Protein AF-A0A8S3UWS8-F1 (afdb_monomer_lite)

Radius of gyration: 18.97 Å; chains: 1; bounding box: 36×43×50 Å

InterPro domains:
  IPR000315 B-box-type zinc finger [PS50119] (10-53)
  IPR011042 Six-bladed beta-propeller, TolB-like [G3DSA:2.120.10.30] (44-179)

Structure (mmCIF, N/CA/C/O backbone):
data_AF-A0A8S3UWS8-F1
#
_entry.id   AF-A0A8S3UWS8-F1
#
loop_
_atom_site.group_PDB
_atom_site.id
_atom_site.type_symbol
_atom_site.label_atom_id
_atom_site.label_alt_id
_atom_site.label_comp_id
_atom_site.label_asym_id
_atom_site.label_entity_id
_atom_site.label_seq_id
_atom_site.pdbx_PDB_ins_code
_atom_site.Cartn_x
_atom_site.Cartn_y
_atom_site.Cartn_z
_atom_site.occupancy
_atom_site.B_iso_or_equiv
_atom_site.auth_seq_id
_atom_site.auth_comp_id
_atom_site.auth_asym_id
_atom_site.auth_atom_id
_atom_site.pdbx_PDB_model_num
ATOM 1 N N . MET A 1 1 ? 4.954 11.040 11.413 1.00 37.47 1 MET A N 1
ATOM 2 C CA . MET A 1 1 ? 4.940 10.039 12.500 1.00 37.47 1 MET A CA 1
ATOM 3 C C . MET A 1 1 ? 3.606 9.321 12.422 1.00 37.47 1 MET A C 1
ATOM 5 O O . MET A 1 1 ? 2.622 9.989 12.132 1.00 37.47 1 MET A O 1
ATOM 9 N N . ALA A 1 2 ? 3.560 7.996 12.554 1.00 43.75 2 ALA A N 1
ATOM 10 C CA . ALA A 1 2 ? 2.277 7.297 12.596 1.00 43.75 2 ALA A CA 1
ATOM 11 C C . ALA A 1 2 ? 1.582 7.667 13.916 1.00 43.75 2 ALA A C 1
ATOM 13 O O . ALA A 1 2 ? 2.140 7.432 14.984 1.00 43.75 2 ALA A O 1
ATOM 14 N N . SER A 1 3 ? 0.424 8.311 13.834 1.00 56.25 3 SER A N 1
ATOM 15 C CA . SER A 1 3 ? -0.377 8.735 14.981 1.00 56.25 3 SER A CA 1
ATOM 16 C C . SER A 1 3 ? -0.838 7.517 15.788 1.00 56.25 3 SER A C 1
ATOM 18 O O . SER A 1 3 ? -1.471 6.604 15.246 1.00 56.25 3 SER A O 1
ATOM 20 N N . ASN A 1 4 ? -0.504 7.482 17.080 1.00 73.31 4 ASN A N 1
ATOM 21 C CA . ASN A 1 4 ? -0.874 6.387 17.969 1.00 73.31 4 ASN A CA 1
ATOM 22 C C . ASN A 1 4 ? -2.337 6.533 18.409 1.00 73.31 4 ASN A C 1
ATOM 24 O O . ASN A 1 4 ? -2.632 7.156 19.419 1.00 73.31 4 ASN A O 1
ATOM 28 N N . TRP A 1 5 ? -3.260 5.921 17.667 1.00 82.75 5 TRP A N 1
ATOM 29 C CA . TRP A 1 5 ? -4.698 5.970 17.958 1.00 82.75 5 TRP A CA 1
ATOM 30 C C . TRP A 1 5 ? -5.076 5.465 19.358 1.00 82.75 5 TRP A C 1
ATOM 32 O O . TRP A 1 5 ? -6.155 5.789 19.847 1.00 82.75 5 TRP A O 1
ATOM 42 N N . SER A 1 6 ? -4.219 4.668 20.008 1.00 87.31 6 SER A N 1
ATOM 43 C CA . SER A 1 6 ? -4.507 4.090 21.326 1.00 87.31 6 SER A CA 1
ATOM 44 C C . SER A 1 6 ? -4.316 5.077 22.486 1.00 87.31 6 SER A C 1
ATOM 46 O O . SER A 1 6 ? -4.882 4.870 23.564 1.00 87.31 6 SER A O 1
ATOM 48 N N . LEU A 1 7 ? -3.571 6.165 22.265 1.00 93.38 7 LEU A N 1
ATOM 49 C CA . LEU A 1 7 ? -3.297 7.213 23.248 1.00 93.38 7 LEU A CA 1
ATOM 50 C C . LEU A 1 7 ? -3.883 8.550 22.798 1.00 93.38 7 LEU A C 1
ATOM 52 O O . LEU A 1 7 ? -4.122 8.781 21.611 1.00 93.38 7 LEU A O 1
ATOM 56 N N . CYS A 1 8 ? -4.192 9.398 23.776 1.00 95.25 8 CYS A N 1
ATOM 57 C CA . CYS A 1 8 ? -4.769 10.711 23.541 1.00 95.25 8 CYS A CA 1
ATOM 58 C C . CYS A 1 8 ? -3.681 11.688 23.086 1.00 95.25 8 CYS A C 1
ATO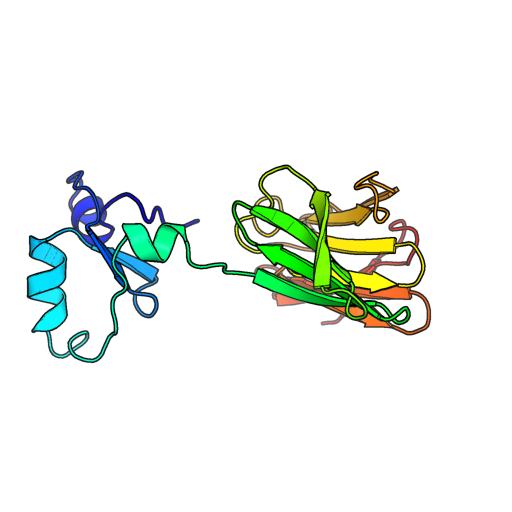M 60 O O . CYS A 1 8 ? -2.876 12.114 23.918 1.00 95.25 8 CYS A O 1
ATOM 62 N N . GLY A 1 9 ? -3.700 12.090 21.812 1.00 92.06 9 GLY A N 1
ATOM 63 C CA . GLY A 1 9 ? -2.670 12.959 21.221 1.00 92.06 9 GLY A CA 1
ATOM 64 C C . GLY A 1 9 ? -2.559 14.313 21.929 1.00 92.06 9 GLY A C 1
ATOM 65 O O . GLY A 1 9 ? -1.466 14.779 22.253 1.00 92.06 9 GLY A O 1
ATOM 66 N N . VAL A 1 10 ? -3.703 14.888 22.311 1.00 93.38 10 VAL A N 1
ATOM 67 C CA . VAL A 1 10 ? -3.763 16.140 23.081 1.00 93.38 10 VAL A CA 1
ATOM 68 C C . VAL A 1 10 ? -3.079 16.005 24.447 1.00 93.38 10 VAL A C 1
ATOM 70 O O . VAL A 1 10 ? -2.355 16.906 24.868 1.00 93.38 10 VAL A O 1
ATOM 73 N N . CYS A 1 11 ? -3.287 14.891 25.157 1.00 95.19 11 CYS A N 1
ATOM 74 C CA . CYS A 1 11 ? -2.647 14.665 26.456 1.00 95.19 11 CYS A CA 1
ATOM 75 C C . CYS A 1 11 ? -1.151 14.361 26.314 1.00 95.19 11 CYS A C 1
ATOM 77 O O . CYS A 1 11 ? -0.368 14.808 27.151 1.00 95.19 11 CYS A O 1
ATOM 79 N N . GLU A 1 12 ? -0.740 13.663 25.252 1.00 93.44 12 GLU A N 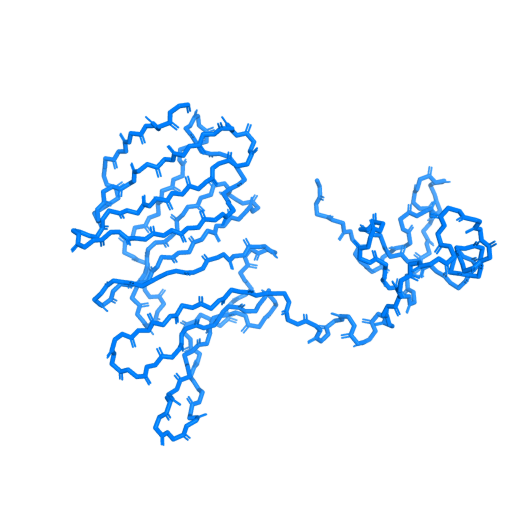1
ATOM 80 C CA . GLU A 1 12 ? 0.673 13.384 24.972 1.00 93.44 12 GLU A CA 1
ATOM 81 C C . GLU A 1 12 ? 1.481 14.676 24.778 1.00 93.44 12 GLU A C 1
ATOM 83 O O . GLU A 1 12 ? 2.594 14.785 25.294 1.00 93.44 12 GLU A O 1
ATOM 88 N N . ASN A 1 13 ? 0.895 15.704 24.153 1.00 90.00 13 ASN A N 1
ATOM 89 C CA . ASN A 1 13 ? 1.512 17.034 24.044 1.00 90.00 13 ASN A CA 1
ATOM 90 C C . ASN A 1 13 ? 1.783 17.684 25.413 1.00 90.00 13 ASN A C 1
ATOM 92 O O . ASN A 1 13 ? 2.707 18.483 25.555 1.00 90.00 13 ASN A O 1
ATOM 96 N N . LEU A 1 14 ? 1.010 17.307 26.433 1.00 91.31 14 LEU A N 1
ATOM 97 C CA . LEU A 1 14 ? 1.184 17.731 27.823 1.00 91.31 14 LEU A CA 1
ATOM 98 C C . LEU A 1 14 ? 2.025 16.745 28.648 1.00 91.31 14 LEU A C 1
ATOM 100 O O . LEU A 1 14 ? 2.094 16.886 29.866 1.00 91.31 14 LEU A O 1
ATOM 104 N N . GLN A 1 15 ? 2.653 15.749 28.012 1.00 93.31 15 GLN A N 1
ATOM 105 C CA . GLN A 1 15 ? 3.388 14.663 28.674 1.00 93.31 15 GLN A CA 1
ATOM 106 C C . GLN A 1 15 ? 2.511 13.837 29.635 1.00 93.31 15 GLN A C 1
ATOM 108 O O . GLN A 1 15 ? 2.994 13.279 30.619 1.00 93.31 15 GLN A O 1
ATOM 113 N N . ILE A 1 16 ? 1.208 13.750 29.353 1.00 93.94 16 ILE A N 1
ATOM 114 C CA . ILE A 1 16 ? 0.236 12.962 30.114 1.00 93.94 16 ILE A CA 1
ATOM 115 C C . ILE A 1 16 ? -0.201 11.766 29.268 1.00 93.94 16 ILE A C 1
ATOM 117 O O . ILE A 1 16 ? -0.742 11.920 28.175 1.00 93.94 16 ILE A O 1
ATOM 121 N N . THR A 1 17 ? -0.053 10.555 29.801 1.00 94.19 17 THR A N 1
ATOM 122 C CA . THR A 1 17 ? -0.527 9.338 29.131 1.00 94.19 17 THR A CA 1
ATOM 123 C C . THR A 1 17 ? -1.974 9.045 29.523 1.00 94.19 17 THR A C 1
ATOM 125 O O . THR A 1 17 ? -2.251 8.615 30.642 1.00 94.19 17 THR A O 1
ATOM 128 N N . LYS A 1 18 ? -2.910 9.251 28.593 1.00 95.94 18 LYS A N 1
ATOM 129 C CA . LYS A 1 18 ? -4.310 8.811 28.713 1.00 95.94 18 LYS A CA 1
ATOM 130 C C . LYS A 1 18 ? -4.699 7.979 27.499 1.00 95.94 18 LYS A C 1
ATOM 132 O O . LYS A 1 18 ? -4.295 8.299 26.384 1.00 95.94 18 LYS A O 1
ATOM 137 N N . SER A 1 19 ? -5.505 6.942 27.709 1.00 96.25 19 SER A N 1
ATOM 138 C CA . SER A 1 19 ? -6.051 6.137 26.614 1.00 96.25 19 SER A CA 1
ATOM 139 C C . SER A 1 19 ? -7.117 6.910 25.846 1.00 96.25 19 SER A C 1
ATOM 141 O O . SER A 1 19 ? -7.911 7.652 26.433 1.00 96.25 19 SER A O 1
ATOM 143 N N . SER A 1 20 ? -7.148 6.704 24.536 1.00 96.00 20 SER A N 1
ATOM 144 C CA . SER A 1 20 ? -8.189 7.257 23.674 1.00 96.00 20 SER A CA 1
ATOM 145 C C . SER A 1 20 ? -9.466 6.433 23.735 1.00 96.00 20 SER A C 1
ATOM 147 O O . SER A 1 20 ? -9.428 5.206 23.799 1.00 96.00 20 SER A O 1
ATOM 149 N N . VAL A 1 21 ? -10.603 7.122 23.675 1.00 96.56 21 VAL A N 1
ATOM 150 C CA . VAL A 1 21 ? -11.947 6.529 23.592 1.00 96.56 21 VAL A CA 1
ATOM 151 C C . VAL A 1 21 ? -12.612 6.808 22.247 1.00 96.56 21 VAL A C 1
ATOM 153 O O . VAL A 1 21 ? -13.461 6.030 21.816 1.00 96.56 21 VAL A O 1
ATOM 156 N N . VAL A 1 22 ? -12.194 7.870 21.549 1.00 95.00 22 VAL A N 1
ATOM 157 C CA . VAL A 1 22 ? -12.600 8.166 20.168 1.00 95.00 22 VAL A CA 1
ATOM 158 C C . VAL A 1 22 ? -11.401 8.548 19.294 1.00 95.00 22 VAL A C 1
ATOM 160 O O . VAL A 1 22 ? -10.367 8.979 19.806 1.00 95.00 22 VAL A O 1
ATOM 163 N N . TRP A 1 23 ? -11.556 8.402 17.981 1.00 93.06 23 TRP A N 1
ATOM 164 C CA . TRP A 1 23 ? -10.653 8.895 16.944 1.00 93.06 23 TRP A CA 1
ATOM 165 C C . TRP A 1 23 ? -11.328 10.014 16.148 1.00 93.06 23 TRP A C 1
ATOM 167 O O . TRP A 1 23 ? -12.486 9.864 15.753 1.00 93.06 23 TRP A O 1
ATOM 177 N N . CYS A 1 24 ? -10.605 11.106 15.902 1.00 92.19 24 CYS A N 1
ATOM 178 C CA . CYS A 1 24 ? -11.024 12.202 15.028 1.00 92.19 24 CYS A CA 1
ATOM 179 C C . CYS A 1 24 ? -10.157 12.192 13.762 1.00 92.19 24 CYS A C 1
ATOM 181 O O . CYS A 1 24 ? -8.939 12.385 13.840 1.00 92.19 24 CYS A O 1
ATOM 183 N N . SER A 1 25 ? -10.765 11.957 12.598 1.00 85.94 25 SER A N 1
ATOM 184 C CA . SER A 1 25 ? -10.034 11.798 11.330 1.00 85.94 25 SER A CA 1
ATOM 185 C C . SER A 1 25 ? -9.485 13.122 10.807 1.00 85.94 25 SER A C 1
ATOM 187 O O . SER A 1 25 ? -8.400 13.160 10.230 1.00 85.94 25 SER A O 1
ATOM 189 N N . GLU A 1 26 ? -10.208 14.206 11.056 1.00 88.88 26 GLU A N 1
ATOM 190 C CA . GLU A 1 26 ? -9.879 15.569 10.656 1.00 88.88 26 GLU A CA 1
ATOM 191 C C . GLU A 1 26 ? -8.697 16.114 11.461 1.00 88.88 26 GLU A C 1
ATOM 193 O O . GLU A 1 26 ? -7.837 16.803 10.914 1.00 88.88 26 GLU A O 1
ATOM 198 N N . CYS A 1 27 ? -8.615 15.763 12.747 1.00 89.69 27 CYS A N 1
ATOM 199 C CA . CYS A 1 27 ? -7.467 16.097 13.592 1.00 89.69 27 CYS A CA 1
ATOM 200 C C . CYS A 1 27 ? -6.304 15.110 13.426 1.00 89.69 27 CYS A C 1
ATOM 202 O O . CYS A 1 27 ? -5.162 15.470 13.696 1.00 89.69 27 CYS A O 1
ATOM 204 N N . GLY A 1 28 ? -6.575 13.874 12.995 1.00 87.31 28 GLY A N 1
ATOM 205 C CA . GLY A 1 28 ? -5.567 12.817 12.934 1.00 87.31 28 GLY A CA 1
ATOM 206 C C . GLY A 1 28 ? -5.069 12.386 14.317 1.00 87.31 28 GLY A C 1
ATOM 207 O O . GLY A 1 28 ? -3.906 12.002 14.456 1.00 87.31 28 GLY A O 1
ATOM 208 N N . GLU A 1 29 ? -5.927 12.459 15.339 1.00 90.19 29 GLU A N 1
ATOM 209 C CA . GLU A 1 29 ? -5.572 12.195 16.736 1.00 90.19 29 GLU A CA 1
ATOM 210 C C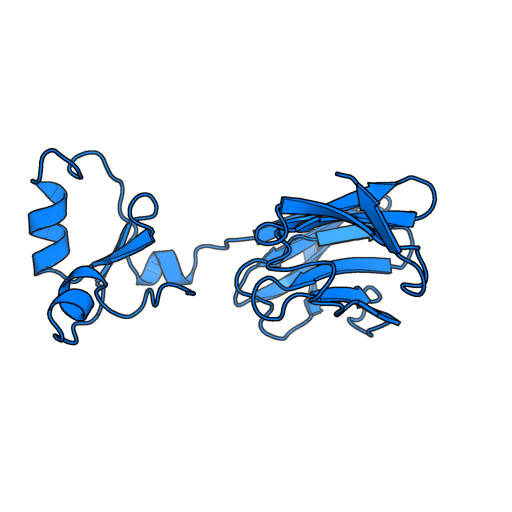 . GLU A 1 29 ? -6.645 11.373 17.466 1.00 90.19 29 GLU A C 1
ATOM 212 O O . GLU A 1 29 ? -7.850 11.500 17.224 1.00 90.19 29 GLU A O 1
ATOM 217 N N . GLY A 1 30 ? -6.193 10.533 18.403 1.00 93.62 30 GLY A N 1
ATOM 218 C CA . GLY A 1 30 ? -7.064 9.895 19.384 1.00 93.62 30 GLY A CA 1
ATOM 219 C C . GLY A 1 30 ? -7.347 10.847 20.548 1.00 93.62 30 GLY A C 1
ATOM 220 O O . GLY A 1 30 ? -6.474 11.628 20.930 1.00 93.62 30 GLY A O 1
ATOM 221 N N . LEU A 1 31 ? -8.549 10.780 21.123 1.00 96.19 31 LEU A N 1
ATOM 222 C CA . LEU A 1 31 ? -8.976 11.631 22.238 1.00 96.19 31 LEU A CA 1
ATOM 223 C C . LEU A 1 31 ? -9.474 10.789 23.417 1.00 96.19 31 LEU A C 1
ATOM 225 O O . LEU A 1 31 ? -10.281 9.873 23.239 1.00 96.19 31 LEU A O 1
ATOM 229 N N . CYS A 1 32 ? -9.036 11.124 24.635 1.00 96.75 32 CYS A N 1
ATOM 230 C CA . CYS A 1 32 ? -9.619 10.601 25.876 1.00 96.75 32 CYS A CA 1
ATOM 231 C C . CYS A 1 32 ? -10.998 11.234 26.157 1.00 96.75 32 CYS A C 1
ATOM 233 O O . CYS A 1 32 ? -11.413 12.145 25.442 1.00 96.75 32 CYS A O 1
ATOM 235 N N . GLY A 1 33 ? -11.705 10.774 27.197 1.00 96.38 33 GLY A N 1
ATOM 236 C CA . GLY A 1 33 ? -13.038 11.289 27.555 1.00 96.38 33 GLY A CA 1
ATOM 237 C C . GLY A 1 33 ? -13.078 12.814 27.713 1.00 96.38 33 GLY A C 1
ATOM 238 O O . GLY A 1 33 ? -13.855 13.477 27.032 1.00 96.38 33 GLY A O 1
ATOM 239 N N . ASP A 1 34 ? -12.166 13.371 28.513 1.00 96.06 34 ASP A N 1
ATOM 240 C CA . ASP A 1 34 ? -12.108 14.818 28.774 1.00 96.06 34 ASP A CA 1
ATOM 241 C C . ASP A 1 34 ? -11.800 15.619 27.495 1.00 96.06 34 ASP A C 1
ATOM 243 O O . ASP A 1 34 ? -12.434 16.631 27.192 1.00 96.06 34 ASP A O 1
ATOM 247 N N . CYS A 1 35 ? -10.825 15.152 26.708 1.00 96.25 35 CYS A N 1
ATOM 248 C CA . CYS A 1 35 ? -10.431 15.821 25.470 1.00 96.25 35 CYS A CA 1
ATOM 249 C C . CYS A 1 35 ? -11.527 15.734 24.405 1.00 96.25 35 CYS A C 1
ATOM 251 O O . CYS A 1 35 ? -11.716 16.699 23.672 1.00 96.25 35 CYS A O 1
ATOM 253 N N . LYS A 1 36 ? -12.279 14.627 24.344 1.00 96.19 36 LYS A N 1
ATOM 254 C CA . LYS A 1 36 ? -13.456 14.482 23.479 1.00 96.19 36 LYS A CA 1
ATOM 255 C C . LYS A 1 36 ? -14.525 15.515 23.828 1.00 96.19 36 LYS A C 1
ATOM 257 O O . LYS A 1 36 ? -15.062 16.147 22.922 1.00 96.19 36 LYS A O 1
ATOM 262 N N . GLU A 1 37 ? -14.841 15.691 25.110 1.00 94.94 37 GLU A N 1
ATOM 263 C CA . GLU A 1 37 ? -15.840 16.676 25.538 1.00 94.94 37 GLU A CA 1
ATOM 264 C C . GLU A 1 37 ? -15.421 18.085 25.123 1.00 94.94 37 GLU A C 1
ATOM 266 O O . GLU A 1 37 ? -16.175 18.774 24.433 1.00 94.94 37 GLU A O 1
ATOM 271 N N . HIS A 1 38 ? -14.184 18.478 25.436 1.00 94.69 38 HIS A N 1
ATOM 272 C CA . HIS A 1 38 ? -13.671 19.791 25.053 1.00 94.69 38 HIS A CA 1
ATOM 273 C C . HIS A 1 38 ? -13.624 19.986 23.528 1.00 94.69 38 HIS A C 1
ATOM 275 O O . HIS A 1 38 ? -13.964 21.056 23.019 1.00 94.69 38 HIS A O 1
ATOM 281 N N . HIS A 1 39 ? -13.260 18.939 22.789 1.00 93.94 39 HIS A N 1
ATOM 282 C CA . HIS A 1 39 ? -13.260 18.920 21.329 1.00 93.94 39 HIS A CA 1
ATOM 283 C C . HIS A 1 39 ? -14.673 19.098 20.754 1.00 93.94 39 HIS A C 1
ATOM 285 O O . HIS A 1 39 ? -14.856 19.847 19.797 1.00 93.94 39 HIS A O 1
ATOM 291 N N . SER A 1 40 ? -15.690 18.482 21.360 1.00 92.88 40 SER A N 1
ATOM 292 C CA . SER A 1 40 ? -17.075 18.549 20.872 1.00 92.88 40 SER A CA 1
ATOM 293 C C . SER A 1 40 ? -17.732 19.926 21.014 1.00 92.88 40 SER A C 1
ATOM 295 O O . SER A 1 40 ? -18.679 20.215 20.287 1.00 92.88 40 SER A O 1
ATOM 297 N N . ILE A 1 41 ? -17.220 20.788 21.901 1.00 93.81 41 ILE A N 1
ATOM 298 C CA . ILE A 1 41 ? -17.768 22.134 22.165 1.00 93.81 41 ILE A CA 1
ATOM 299 C C . ILE A 1 41 ? -16.901 23.274 21.616 1.00 93.81 41 ILE A C 1
ATOM 301 O O . ILE A 1 41 ? -17.330 24.429 21.565 1.00 93.81 41 ILE A O 1
ATOM 305 N N . SER A 1 42 ? -15.654 22.985 21.246 1.00 94.00 42 SER A N 1
ATOM 306 C CA . SER A 1 42 ? -14.721 23.996 20.756 1.00 94.00 42 SER A CA 1
ATOM 307 C C . SER A 1 42 ? -15.072 24.399 19.328 1.00 94.00 42 SER A C 1
ATOM 309 O O . SER A 1 42 ? -15.153 23.553 18.448 1.00 94.00 42 SER A O 1
ATOM 311 N N . LYS A 1 43 ? -15.209 25.705 19.053 1.00 94.50 43 LYS A N 1
ATOM 312 C CA . LYS A 1 43 ? -15.620 26.221 17.727 1.00 94.50 43 LYS A CA 1
ATOM 313 C C . LYS A 1 43 ? -14.796 25.672 16.556 1.00 94.50 43 LYS A C 1
ATOM 315 O O . LYS A 1 43 ? -15.339 25.508 15.473 1.00 94.50 43 LYS A O 1
ATOM 320 N N . GLY A 1 44 ? -13.504 25.420 16.773 1.00 93.44 44 GLY A N 1
ATOM 321 C CA . GLY A 1 44 ? -12.600 24.901 15.744 1.00 93.44 44 GLY A CA 1
ATOM 322 C C . GLY A 1 44 ? -12.746 23.405 15.450 1.00 93.44 44 GLY A C 1
ATOM 323 O O . GLY A 1 44 ? -12.187 22.949 14.464 1.00 93.44 44 GLY A O 1
ATOM 324 N N . THR A 1 45 ? -13.461 22.651 16.288 1.00 94.19 45 THR A N 1
ATOM 325 C CA . THR A 1 45 ? -13.561 21.181 16.204 1.00 94.19 45 THR A CA 1
ATOM 326 C C . THR A 1 45 ? -14.981 20.650 16.415 1.00 94.19 45 THR A C 1
ATOM 328 O O . THR A 1 45 ? -15.221 19.457 16.285 1.00 94.19 45 THR A O 1
ATOM 331 N N . THR A 1 46 ? -15.949 21.521 16.716 1.00 9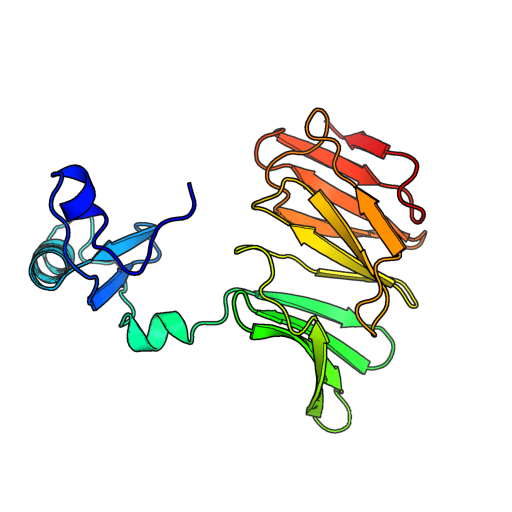3.75 46 THR A N 1
ATOM 332 C CA . THR A 1 46 ? -17.350 21.162 17.003 1.00 93.75 46 THR A CA 1
ATOM 333 C C . THR A 1 46 ? -18.026 20.441 15.833 1.00 93.75 46 THR A C 1
ATOM 335 O O . THR A 1 46 ? -18.973 19.693 16.044 1.00 93.75 46 THR A O 1
ATOM 338 N N . SER A 1 47 ? -17.562 20.684 14.605 1.00 94.00 47 SER A N 1
ATOM 339 C CA . SER A 1 47 ? -18.085 20.065 13.385 1.00 94.00 47 SER A CA 1
ATOM 340 C C . SER A 1 47 ? -17.358 18.783 12.987 1.00 94.00 47 SER A C 1
ATOM 342 O O . SER A 1 47 ? -17.721 18.196 11.975 1.00 94.00 47 SER A O 1
ATOM 344 N N . HIS A 1 48 ? -16.307 18.390 13.710 1.00 93.94 48 HIS A N 1
ATOM 345 C CA . HIS A 1 48 ? -15.557 17.181 13.395 1.00 93.94 48 HIS A CA 1
ATOM 346 C C . HIS A 1 48 ? -16.310 15.951 13.886 1.00 93.94 48 HIS A C 1
ATOM 348 O O . HIS A 1 48 ? -16.788 15.910 15.027 1.00 93.94 48 HIS A O 1
ATOM 354 N N . GLU A 1 49 ? -16.366 14.928 13.045 1.00 91.00 49 GLU A N 1
ATOM 355 C CA . GLU A 1 49 ? -16.947 13.651 13.427 1.00 91.00 49 GLU A CA 1
ATOM 356 C C . GLU A 1 49 ? -15.918 12.793 14.164 1.00 91.00 49 GLU A C 1
ATOM 358 O O . GLU A 1 49 ? -14.713 12.830 13.912 1.00 91.00 49 GLU A O 1
ATOM 363 N N . THR A 1 50 ? -16.396 12.009 15.129 1.00 93.31 50 THR A N 1
ATOM 364 C CA . THR A 1 50 ? -15.529 11.105 15.888 1.00 93.31 50 THR A CA 1
ATOM 365 C C . THR A 1 50 ? -16.086 9.698 15.864 1.00 93.31 50 THR A C 1
ATOM 367 O O . THR A 1 50 ? -17.291 9.498 16.011 1.00 93.31 50 THR A O 1
ATOM 370 N N . VAL A 1 51 ? -15.194 8.724 15.714 1.00 91.44 51 VAL A N 1
ATOM 371 C CA . VAL A 1 51 ? -15.522 7.296 15.716 1.00 91.44 51 VAL A CA 1
ATOM 372 C C . VAL A 1 51 ? -15.034 6.697 17.027 1.00 91.44 51 VAL A C 1
ATOM 374 O O . VAL A 1 51 ? -13.930 7.009 17.478 1.00 91.44 51 VAL A O 1
ATOM 377 N N . ALA A 1 52 ? -15.835 5.843 17.665 1.00 93.31 52 ALA A N 1
ATOM 378 C CA . ALA A 1 52 ? -15.399 5.144 18.873 1.00 93.31 52 ALA A CA 1
ATOM 379 C C . ALA A 1 52 ? -14.139 4.319 18.579 1.00 93.31 52 ALA A C 1
ATOM 381 O O . ALA A 1 52 ? -14.045 3.695 17.528 1.00 93.31 52 ALA A O 1
ATOM 382 N N . ILE A 1 53 ? -13.168 4.268 19.496 1.00 89.56 53 ILE A N 1
ATOM 383 C CA . ILE A 1 53 ? -11.912 3.542 19.237 1.00 89.56 53 ILE A CA 1
ATOM 384 C C . ILE A 1 53 ? -12.153 2.052 18.950 1.00 89.56 53 ILE A C 1
ATOM 386 O O . ILE A 1 53 ? -11.450 1.469 18.128 1.00 89.56 53 ILE A O 1
ATOM 390 N N . ASP A 1 54 ? -13.171 1.438 19.553 1.00 85.56 54 ASP A N 1
ATOM 391 C CA . ASP A 1 54 ? -13.531 0.044 19.265 1.00 85.56 54 ASP A CA 1
ATOM 392 C C . ASP A 1 54 ? -14.098 -0.159 17.854 1.00 85.56 54 ASP A C 1
ATOM 394 O O . ASP A 1 54 ? -13.865 -1.200 17.239 1.00 85.56 54 ASP A O 1
ATOM 398 N N . GLU A 1 55 ? -14.762 0.849 17.294 1.00 84.19 55 GLU A N 1
ATOM 399 C CA . GLU A 1 55 ? -15.194 0.857 15.895 1.00 84.19 55 GLU A CA 1
ATOM 400 C C . GLU A 1 55 ? -14.031 1.212 14.966 1.00 84.19 55 GLU A C 1
ATOM 402 O O . GLU A 1 55 ? -13.821 0.538 13.963 1.00 84.19 55 GLU A O 1
ATOM 407 N N . TYR A 1 56 ? -13.205 2.195 15.332 1.00 80.62 56 TYR A N 1
ATOM 408 C CA . TYR A 1 56 ? -12.030 2.625 14.575 1.00 80.62 56 TYR A CA 1
ATOM 409 C C . TYR A 1 56 ? -11.019 1.489 14.371 1.00 80.62 56 TYR A C 1
ATOM 411 O O . TYR A 1 56 ? -10.493 1.321 13.274 1.00 80.62 56 TYR A O 1
ATOM 419 N N . LYS A 1 57 ? -10.813 0.630 15.380 1.00 73.75 57 LYS A N 1
ATOM 420 C CA . LYS A 1 57 ? -10.021 -0.613 15.249 1.00 73.75 57 LYS A CA 1
ATOM 421 C C . LYS A 1 57 ? -10.534 -1.534 14.137 1.00 73.75 57 LYS A C 1
ATOM 423 O O . LYS A 1 57 ? -9.775 -2.341 13.602 1.00 73.75 57 LYS A O 1
ATOM 428 N N . ASN A 1 58 ? -11.824 -1.449 13.828 1.00 69.50 58 ASN A N 1
ATOM 429 C CA . ASN A 1 58 ? -12.482 -2.238 12.798 1.00 69.50 58 ASN A CA 1
ATOM 430 C C . ASN A 1 58 ? -12.596 -1.505 11.455 1.00 69.50 58 ASN A C 1
ATOM 432 O O . ASN A 1 58 ? -12.861 -2.174 10.452 1.00 69.50 58 ASN A O 1
ATOM 436 N N . VAL A 1 59 ? -12.354 -0.188 11.413 1.00 63.97 59 VAL A N 1
ATOM 437 C CA . VAL A 1 59 ? -12.301 0.591 10.173 1.00 63.97 59 VAL A CA 1
ATOM 438 C C . VAL A 1 59 ? -11.135 0.094 9.329 1.00 63.97 59 VAL A C 1
ATOM 440 O O . VAL A 1 59 ? -9.975 0.069 9.743 1.00 63.97 59 VAL A O 1
ATOM 443 N N . THR A 1 60 ? -11.452 -0.328 8.112 1.00 58.19 60 THR A N 1
ATOM 444 C CA . THR A 1 60 ? -10.448 -0.721 7.137 1.00 58.19 60 THR A CA 1
ATOM 445 C C . THR A 1 60 ? -10.049 0.486 6.302 1.00 58.19 60 THR A C 1
ATOM 447 O O . THR A 1 60 ? -10.626 0.717 5.242 1.00 58.19 60 THR A O 1
ATOM 450 N N . ASP A 1 61 ? -9.033 1.226 6.742 1.00 62.34 61 ASP A N 1
ATOM 451 C CA . ASP A 1 61 ? -8.266 2.034 5.794 1.00 62.34 61 ASP A CA 1
ATOM 452 C C . ASP A 1 61 ? -7.564 1.069 4.839 1.00 62.34 61 ASP A C 1
ATOM 454 O O . ASP A 1 61 ? -6.864 0.133 5.260 1.00 62.34 61 ASP A O 1
ATOM 458 N N . GLY A 1 62 ? -7.813 1.253 3.549 1.00 68.81 62 GLY A N 1
ATOM 459 C CA . GLY A 1 62 ? -7.445 0.260 2.566 1.00 68.81 62 GLY A CA 1
ATOM 460 C C . GLY A 1 62 ? -7.482 0.761 1.139 1.00 68.81 62 GLY A C 1
ATOM 461 O O . GLY A 1 62 ? -8.087 1.779 0.818 1.00 68.81 62 GLY A O 1
ATOM 462 N N . SER A 1 63 ? -6.814 0.015 0.276 1.00 79.81 63 SER A N 1
ATOM 463 C CA . SER A 1 63 ? -6.807 0.232 -1.164 1.00 79.81 63 SER A CA 1
ATOM 464 C C . SER A 1 63 ? -7.358 -1.005 -1.851 1.00 79.81 63 SER A C 1
ATOM 466 O O . SER A 1 63 ? -7.226 -2.124 -1.342 1.00 79.81 63 SER A O 1
ATOM 468 N N . LEU A 1 64 ? -7.983 -0.793 -3.004 1.00 85.19 64 LEU A N 1
ATOM 469 C CA . LEU A 1 64 ? -8.521 -1.847 -3.844 1.00 85.19 64 LEU A CA 1
ATOM 470 C C . LEU A 1 64 ? -7.889 -1.780 -5.234 1.00 85.19 64 LEU A C 1
ATOM 472 O O . LEU A 1 64 ? -7.689 -0.699 -5.784 1.00 85.19 64 LEU A O 1
ATOM 476 N N . ALA A 1 65 ? -7.636 -2.945 -5.813 1.00 84.19 65 ALA A N 1
ATOM 477 C CA . ALA A 1 65 ? -7.259 -3.107 -7.205 1.00 84.19 65 ALA A CA 1
ATOM 478 C C . ALA A 1 65 ? -8.149 -4.160 -7.853 1.00 84.19 65 ALA A C 1
ATOM 480 O O . ALA A 1 65 ? -8.414 -5.214 -7.272 1.00 84.19 65 ALA A O 1
ATOM 481 N N . ASN A 1 66 ? -8.584 -3.889 -9.079 1.00 83.50 66 ASN A N 1
ATOM 482 C CA . ASN A 1 66 ? -9.282 -4.879 -9.883 1.00 83.50 66 ASN A CA 1
ATOM 483 C C . ASN A 1 66 ? -8.270 -5.729 -10.656 1.00 83.50 66 ASN A C 1
ATOM 485 O O . ASN A 1 66 ? -7.301 -5.206 -11.208 1.00 83.50 66 ASN A O 1
ATOM 489 N N . ARG A 1 67 ? -8.535 -7.029 -10.734 1.00 78.62 67 ARG A N 1
ATOM 490 C CA . ARG A 1 67 ? -7.849 -7.966 -11.611 1.00 78.62 67 ARG A CA 1
ATOM 491 C C . ARG A 1 67 ? -8.804 -8.375 -12.728 1.00 78.62 67 ARG A C 1
ATOM 493 O O . ARG A 1 67 ? -9.924 -8.810 -12.470 1.00 78.62 67 ARG A O 1
ATOM 500 N N . ALA A 1 68 ? -8.325 -8.327 -13.971 1.00 70.38 68 ALA A N 1
ATOM 501 C CA . ALA A 1 68 ? -9.121 -8.581 -15.179 1.00 70.38 68 ALA A CA 1
ATOM 502 C C . ALA A 1 68 ? -9.866 -9.937 -15.215 1.00 70.38 68 ALA A C 1
ATOM 504 O O . ALA A 1 68 ? -10.759 -10.125 -16.031 1.00 70.38 68 ALA A O 1
ATOM 505 N N . ASN A 1 69 ? -9.539 -10.881 -14.329 1.00 76.94 69 ASN A N 1
ATOM 506 C CA . ASN A 1 69 ? -10.192 -12.184 -14.231 1.00 76.94 69 ASN A CA 1
ATOM 507 C C . ASN A 1 69 ? -11.403 -12.211 -13.266 1.00 76.94 69 ASN A C 1
ATOM 509 O O . ASN A 1 69 ? -11.769 -13.290 -12.800 1.00 76.94 69 ASN A O 1
ATOM 513 N N . GLY A 1 70 ? -11.971 -11.057 -12.906 1.00 82.62 70 GLY A N 1
ATOM 514 C CA . GLY A 1 70 ? -13.123 -10.985 -12.002 1.00 82.62 70 GLY A CA 1
ATOM 515 C C . GLY A 1 70 ? -12.757 -11.199 -10.534 1.00 82.62 70 GLY A C 1
ATOM 516 O O . GLY A 1 70 ? -13.509 -11.816 -9.783 1.00 82.62 70 GLY A O 1
ATOM 517 N N . CYS A 1 71 ? -11.580 -10.736 -10.113 1.00 87.19 71 CYS A N 1
ATOM 518 C CA . CYS A 1 71 ? -11.193 -10.743 -8.705 1.00 87.19 71 CYS A CA 1
ATOM 519 C C . CYS A 1 71 ? -10.810 -9.335 -8.256 1.00 87.19 71 CYS A C 1
ATOM 521 O O . CYS A 1 71 ? -10.103 -8.627 -8.968 1.00 87.19 71 CYS A O 1
ATOM 523 N N . LEU A 1 72 ? -11.204 -8.966 -7.042 1.00 90.19 72 LEU A N 1
ATOM 524 C CA . LEU A 1 72 ? -10.704 -7.774 -6.369 1.00 90.19 72 LEU A CA 1
ATOM 525 C C . LEU A 1 72 ? -9.558 -8.161 -5.442 1.00 90.19 72 LEU A C 1
ATOM 527 O O . LEU A 1 72 ? -9.643 -9.148 -4.713 1.00 90.19 72 LEU A O 1
ATOM 531 N N . ILE A 1 73 ? -8.496 -7.368 -5.454 1.00 89.50 73 ILE A N 1
ATOM 532 C CA . ILE A 1 73 ? -7.462 -7.389 -4.427 1.00 89.50 73 ILE A CA 1
ATOM 533 C C . ILE A 1 73 ? -7.723 -6.208 -3.510 1.00 89.50 73 ILE A C 1
ATOM 535 O O . ILE A 1 73 ? -7.789 -5.069 -3.961 1.00 89.50 73 ILE A O 1
ATOM 539 N N . PHE A 1 74 ? -7.876 -6.487 -2.227 1.00 86.19 74 PHE A N 1
ATOM 540 C CA . PHE A 1 74 ? -8.131 -5.498 -1.197 1.00 86.19 74 PHE A CA 1
ATOM 541 C C . PHE A 1 74 ? -7.064 -5.606 -0.115 1.00 86.19 74 PHE A C 1
ATOM 543 O O . PHE A 1 74 ? -6.761 -6.697 0.370 1.00 86.19 74 PHE A O 1
ATOM 550 N N . CYS A 1 75 ? -6.502 -4.471 0.275 1.00 80.75 75 CYS A N 1
ATOM 551 C CA . CYS A 1 75 ? -5.591 -4.364 1.402 1.00 80.75 75 CYS A CA 1
ATOM 552 C C . CYS A 1 75 ? -6.290 -3.627 2.541 1.00 80.75 75 CYS A C 1
ATOM 554 O O . CYS A 1 75 ? -6.736 -2.506 2.335 1.00 80.75 75 CYS A O 1
ATOM 556 N N . ALA A 1 76 ? -6.330 -4.216 3.735 1.00 69.19 76 ALA A N 1
ATOM 557 C CA . ALA A 1 76 ? -6.765 -3.548 4.960 1.00 69.19 76 ALA A CA 1
ATOM 558 C C . ALA A 1 76 ? -5.602 -3.518 5.948 1.00 69.19 76 ALA A C 1
ATOM 560 O O . ALA A 1 76 ? -5.114 -4.588 6.310 1.00 69.19 76 ALA A O 1
ATOM 561 N N . ARG A 1 77 ? -5.214 -2.320 6.415 1.00 68.06 77 ARG A N 1
ATOM 562 C CA . ARG A 1 77 ? -4.109 -2.060 7.372 1.00 68.06 77 ARG A CA 1
ATOM 563 C C . ARG A 1 77 ? -3.663 -3.278 8.196 1.00 68.06 77 ARG A C 1
ATOM 565 O O . ARG A 1 77 ? -2.607 -3.857 7.962 1.00 68.06 77 ARG A O 1
ATOM 572 N N . GLU A 1 78 ? -4.503 -3.672 9.153 1.00 66.38 78 GLU A N 1
ATOM 573 C CA . GLU A 1 78 ? -4.204 -4.707 10.151 1.00 66.38 78 GLU A CA 1
ATOM 574 C C . GLU A 1 78 ? -4.652 -6.113 9.724 1.00 66.38 78 GLU A C 1
ATOM 576 O O . GLU A 1 78 ? -4.306 -7.098 10.369 1.00 66.38 78 GLU A O 1
ATOM 581 N N . LYS A 1 79 ? -5.441 -6.225 8.649 1.00 72.62 79 LYS A N 1
ATOM 582 C CA . LYS A 1 79 ? -6.032 -7.492 8.179 1.00 72.62 79 LYS A CA 1
ATOM 583 C C . LYS A 1 79 ? -5.317 -8.059 6.948 1.00 72.62 79 LYS A C 1
ATOM 585 O O . LYS A 1 79 ? -5.815 -9.015 6.349 1.00 72.62 79 LYS A O 1
ATOM 590 N N . GLY A 1 80 ? -4.169 -7.479 6.594 1.00 82.81 80 GLY A N 1
ATOM 591 C CA . GLY A 1 80 ? -3.337 -7.899 5.477 1.00 82.81 80 GLY A CA 1
ATOM 592 C C . GLY A 1 80 ? -4.014 -7.684 4.124 1.00 82.81 80 GLY A C 1
ATOM 593 O O . GLY A 1 80 ? -4.857 -6.799 3.952 1.00 82.81 80 GLY A O 1
ATOM 594 N N . MET A 1 81 ? -3.635 -8.509 3.150 1.00 88.69 81 MET A N 1
ATOM 595 C CA . MET A 1 81 ? -4.170 -8.450 1.791 1.00 88.69 81 MET A CA 1
ATOM 596 C C . MET A 1 81 ? -5.060 -9.651 1.512 1.00 88.69 81 MET A C 1
ATOM 598 O O . MET A 1 81 ? -4.678 -10.798 1.755 1.00 88.69 81 MET A O 1
ATOM 602 N N . LYS A 1 82 ? -6.235 -9.383 0.952 1.00 89.62 82 LYS A N 1
ATOM 603 C CA . LYS A 1 82 ? -7.254 -10.368 0.609 1.00 89.62 82 LYS A CA 1
ATOM 604 C C . LYS A 1 82 ? -7.587 -10.287 -0.871 1.00 89.62 82 LYS A C 1
ATOM 606 O O . LYS A 1 82 ? -7.605 -9.213 -1.466 1.00 89.62 82 LYS A O 1
ATOM 611 N N . LYS A 1 83 ? -7.889 -11.440 -1.446 1.00 91.06 83 LYS A N 1
ATOM 612 C CA . LYS A 1 83 ? -8.468 -11.587 -2.773 1.00 91.06 83 LYS A CA 1
ATOM 613 C C . LYS A 1 83 ? -9.925 -11.994 -2.611 1.00 91.06 83 LYS A C 1
ATOM 615 O O . LYS A 1 83 ? -10.208 -12.982 -1.935 1.00 91.06 83 LYS A O 1
ATOM 620 N N . ILE A 1 84 ? -10.809 -11.244 -3.253 1.00 91.06 84 ILE A N 1
ATOM 621 C CA . ILE A 1 84 ? -12.248 -11.483 -3.298 1.00 91.06 84 ILE A CA 1
ATOM 622 C C . ILE A 1 84 ? -12.600 -11.899 -4.720 1.00 91.06 84 ILE A C 1
ATOM 624 O O . ILE A 1 84 ? -12.264 -11.206 -5.683 1.00 91.06 84 ILE A O 1
ATOM 628 N N . SER A 1 85 ? -13.246 -13.045 -4.859 1.00 90.25 85 SER A N 1
ATOM 629 C CA . SER A 1 85 ? -13.820 -13.494 -6.121 1.00 90.25 85 SER A CA 1
ATOM 630 C C . SER A 1 85 ? -15.159 -12.797 -6.356 1.00 90.25 85 SER A C 1
ATOM 632 O O . SER A 1 85 ? -16.003 -12.774 -5.469 1.00 90.25 85 SER A O 1
ATOM 634 N N . LEU A 1 86 ? -15.370 -12.218 -7.540 1.00 89.94 86 LEU A N 1
ATOM 635 C CA . LEU A 1 86 ? -16.632 -11.540 -7.865 1.00 89.94 86 LEU A CA 1
ATOM 636 C C . LEU A 1 86 ? -17.735 -12.498 -8.327 1.00 89.94 86 LEU A C 1
ATOM 638 O O . LEU A 1 86 ? -18.878 -12.079 -8.459 1.00 89.94 86 LEU A O 1
ATOM 642 N N . SER A 1 87 ? -17.410 -13.763 -8.601 1.00 91.88 87 SER A N 1
ATOM 643 C CA . SER A 1 87 ? -18.398 -14.749 -9.048 1.00 91.88 87 SER A CA 1
ATOM 644 C C . SER A 1 87 ? -19.127 -15.436 -7.898 1.00 91.88 87 SER A C 1
ATOM 646 O O . SER A 1 87 ? -20.280 -15.818 -8.056 1.00 91.88 87 SER A O 1
ATOM 648 N N . ASP A 1 88 ? -18.445 -15.641 -6.771 1.00 93.19 88 ASP A N 1
ATOM 649 C CA . ASP A 1 88 ? -18.948 -16.408 -5.623 1.00 93.19 88 ASP A CA 1
ATOM 650 C C . ASP A 1 88 ? -18.669 -15.733 -4.271 1.00 93.19 88 ASP A C 1
ATOM 652 O O . ASP A 1 88 ? -18.882 -16.342 -3.227 1.00 93.19 88 ASP A O 1
ATOM 656 N N . GLU A 1 89 ? -18.157 -14.497 -4.291 1.00 90.62 89 GLU A N 1
ATOM 657 C CA . GLU A 1 89 ? -17.816 -13.690 -3.110 1.00 90.62 89 GLU A CA 1
ATOM 658 C C . GLU A 1 89 ? -16.805 -14.357 -2.161 1.00 90.62 89 GLU A C 1
ATOM 660 O O . GLU A 1 89 ? -16.582 -13.898 -1.038 1.00 90.62 89 GLU A O 1
ATOM 665 N N . SER A 1 90 ? -16.135 -15.422 -2.614 1.00 91.81 90 SER A N 1
ATOM 666 C CA . SER A 1 90 ? -15.160 -16.138 -1.801 1.00 91.81 90 SER A CA 1
ATOM 667 C C . SER A 1 90 ? -13.951 -15.253 -1.495 1.00 91.81 90 SER A C 1
ATOM 669 O O . SER A 1 90 ? -13.402 -14.561 -2.360 1.00 91.81 90 SER A O 1
ATOM 671 N N . ILE A 1 91 ? -13.523 -15.279 -0.231 1.00 89.81 91 ILE A N 1
ATOM 672 C CA . ILE A 1 91 ? -12.413 -14.471 0.274 1.00 89.81 91 ILE A CA 1
ATOM 673 C C . ILE A 1 91 ? -11.241 -15.386 0.606 1.00 89.81 91 ILE A C 1
ATOM 675 O O . ILE A 1 91 ? -11.351 -16.297 1.424 1.00 89.81 91 ILE A O 1
ATOM 679 N N . THR A 1 92 ? -10.087 -15.095 0.016 1.00 90.25 92 THR A N 1
ATOM 680 C CA . THR A 1 92 ? -8.819 -15.778 0.301 1.00 90.25 92 THR A CA 1
ATOM 681 C C . THR A 1 92 ? -7.779 -14.767 0.763 1.00 90.25 92 THR A C 1
ATOM 683 O O . THR A 1 92 ? -7.746 -13.637 0.277 1.00 90.25 92 THR A O 1
ATOM 686 N N . ASN A 1 93 ? -6.930 -15.136 1.719 1.00 89.44 93 ASN A N 1
ATOM 687 C CA . ASN A 1 93 ? -5.824 -14.269 2.117 1.00 89.44 93 ASN A CA 1
ATOM 688 C C . ASN A 1 93 ? -4.659 -14.436 1.130 1.00 89.44 93 ASN A C 1
ATOM 690 O O . ASN A 1 93 ? -4.266 -15.557 0.819 1.00 89.44 93 ASN A O 1
ATOM 694 N N . VAL A 1 94 ? -4.106 -13.314 0.673 1.00 88.69 94 VAL A N 1
ATOM 695 C CA . VAL A 1 94 ? -2.885 -13.249 -0.146 1.00 88.69 94 VAL A CA 1
ATOM 696 C C . VAL A 1 94 ? -1.677 -12.998 0.752 1.00 88.69 94 VAL A C 1
ATOM 698 O O . VAL A 1 94 ? -0.661 -13.675 0.642 1.00 88.69 94 VAL A O 1
ATOM 701 N N . ILE A 1 95 ? -1.805 -12.045 1.680 1.00 86.56 95 ILE A N 1
ATOM 702 C CA . ILE A 1 95 ? -0.792 -11.727 2.690 1.00 86.56 95 ILE A CA 1
ATOM 703 C C . ILE A 1 95 ? -1.488 -11.742 4.047 1.00 86.56 95 ILE A C 1
ATOM 705 O O . ILE A 1 95 ? -2.389 -10.942 4.284 1.00 86.56 95 ILE A O 1
ATOM 709 N N . ASN A 1 96 ? -1.068 -12.651 4.929 1.00 76.69 96 ASN A N 1
ATOM 710 C CA . ASN A 1 96 ? -1.639 -12.794 6.275 1.00 76.69 96 ASN A CA 1
ATOM 711 C C . ASN A 1 96 ? -1.058 -11.795 7.289 1.00 76.69 96 ASN A C 1
ATOM 713 O O . ASN A 1 96 ? -1.648 -11.581 8.343 1.00 76.69 96 ASN A O 1
ATOM 717 N N . ASN A 1 97 ? 0.102 -11.209 6.988 1.00 71.00 97 ASN A N 1
ATOM 718 C CA . ASN A 1 97 ? 0.804 -10.316 7.900 1.00 71.00 97 ASN A CA 1
ATOM 719 C C . ASN A 1 97 ? 0.289 -8.879 7.794 1.00 71.00 97 ASN A C 1
ATOM 721 O O . ASN A 1 97 ? -0.218 -8.455 6.753 1.00 71.00 97 ASN A O 1
ATOM 725 N N . LYS A 1 98 ? 0.496 -8.124 8.876 1.00 69.81 98 LYS A N 1
ATOM 726 C CA . LYS A 1 98 ? 0.287 -6.680 8.911 1.00 69.81 98 LYS A CA 1
ATOM 727 C C . LYS A 1 98 ? 1.087 -6.016 7.792 1.00 69.81 98 LYS A C 1
ATOM 729 O O . LYS A 1 98 ? 2.298 -6.213 7.689 1.00 69.81 98 LYS A O 1
ATOM 734 N N . LEU A 1 99 ? 0.391 -5.247 6.966 1.00 71.62 99 LEU A N 1
ATOM 735 C CA . LEU A 1 99 ? 1.010 -4.397 5.960 1.00 71.62 99 LEU A CA 1
ATOM 736 C C . LEU A 1 99 ? 1.303 -3.028 6.570 1.00 71.62 99 LEU A C 1
ATOM 738 O O . LEU A 1 99 ? 0.860 -2.710 7.677 1.00 71.62 99 LEU A O 1
ATOM 742 N N . SER A 1 100 ? 2.075 -2.220 5.850 1.00 65.00 100 SER A N 1
ATOM 743 C CA . SER A 1 100 ? 2.271 -0.823 6.216 1.00 65.00 100 SER A CA 1
ATOM 744 C C . SER A 1 100 ? 0.927 -0.142 6.503 1.00 65.00 100 SER A C 1
ATOM 746 O O . SER A 1 100 ? -0.081 -0.437 5.858 1.00 65.00 100 SER A O 1
ATOM 748 N N . THR A 1 101 ? 0.909 0.795 7.457 1.00 64.62 101 THR A N 1
ATOM 749 C CA . THR A 1 101 ? -0.294 1.554 7.833 1.00 64.62 101 THR A CA 1
ATOM 750 C C . THR A 1 101 ? -0.962 2.234 6.643 1.00 64.62 101 THR A C 1
ATOM 752 O O . THR A 1 101 ? -2.144 2.536 6.705 1.00 64.62 101 THR A O 1
ATOM 755 N N . LEU A 1 102 ? -0.260 2.486 5.547 1.00 69.75 102 LEU A N 1
ATOM 756 C CA . LEU A 1 102 ? -0.881 2.897 4.298 1.00 69.75 102 LEU A CA 1
ATOM 757 C C . LEU A 1 102 ? -0.256 2.066 3.187 1.00 69.75 102 LEU A C 1
ATOM 759 O O . LEU A 1 102 ? 0.932 2.200 2.901 1.00 69.75 102 LEU A O 1
ATOM 763 N N . ALA A 1 103 ? -1.064 1.191 2.601 1.00 82.12 103 ALA A N 1
ATOM 764 C CA . ALA A 1 103 ? -0.666 0.357 1.485 1.00 82.12 103 ALA A CA 1
ATOM 765 C C . ALA A 1 103 ? -1.692 0.515 0.367 1.00 82.12 103 ALA A C 1
ATOM 767 O O . ALA A 1 103 ? -2.868 0.173 0.519 1.00 82.12 103 ALA A O 1
ATOM 768 N N . TYR A 1 104 ? -1.224 1.057 -0.752 1.00 91.06 104 TYR A N 1
ATOM 769 C CA . TYR A 1 104 ? -1.973 1.110 -1.997 1.00 91.06 104 TYR A CA 1
ATOM 770 C C . TYR A 1 104 ? -1.567 -0.062 -2.867 1.00 91.06 104 TYR A C 1
ATOM 772 O O . TYR A 1 104 ? -0.390 -0.409 -2.879 1.00 91.06 104 TYR A O 1
ATOM 780 N N . VAL A 1 105 ? -2.521 -0.671 -3.568 1.00 92.81 105 VAL A N 1
ATOM 781 C CA . VAL A 1 105 ? -2.291 -1.878 -4.367 1.00 92.81 105 VAL A CA 1
ATOM 782 C C . VAL A 1 105 ? -2.693 -1.656 -5.822 1.00 92.81 105 VAL A C 1
ATOM 784 O O . VAL A 1 105 ? -3.663 -0.963 -6.108 1.00 92.81 105 VAL A O 1
ATOM 787 N N . THR A 1 106 ? -1.953 -2.261 -6.748 1.00 95.06 106 THR A N 1
ATOM 788 C CA . THR A 1 106 ? -2.340 -2.428 -8.155 1.00 95.06 106 THR A CA 1
ATOM 789 C C . THR A 1 106 ? -1.918 -3.812 -8.653 1.00 95.06 106 THR A C 1
ATOM 791 O O . THR A 1 106 ? -1.162 -4.517 -7.979 1.00 95.06 106 THR A O 1
ATOM 794 N N . THR A 1 107 ? -2.420 -4.245 -9.810 1.00 94.75 107 THR A N 1
ATOM 795 C CA . THR A 1 107 ? -2.132 -5.579 -10.362 1.00 94.75 107 THR A CA 1
ATOM 796 C C . THR A 1 107 ? -1.811 -5.523 -11.849 1.00 94.75 107 THR A C 1
ATOM 798 O O . THR A 1 107 ? -2.371 -4.706 -12.575 1.00 94.75 107 THR A O 1
ATOM 801 N N . PHE A 1 108 ? -0.931 -6.414 -12.307 1.00 94.62 108 PHE A N 1
ATOM 802 C CA . PHE A 1 108 ? -0.632 -6.620 -13.725 1.00 94.62 108 PHE A CA 1
ATOM 803 C C . PHE A 1 108 ? -0.304 -8.094 -13.967 1.00 94.62 108 PHE A C 1
ATOM 805 O O . PHE A 1 108 ? 0.680 -8.618 -13.444 1.00 94.62 108 PHE A O 1
ATOM 812 N N . GLY A 1 109 ? -1.144 -8.786 -14.739 1.00 91.94 109 GLY A N 1
ATOM 813 C CA . GLY A 1 109 ? -0.982 -10.217 -14.997 1.00 91.94 109 GLY A CA 1
ATOM 814 C C . GLY A 1 109 ? -1.030 -11.069 -13.718 1.00 91.94 109 GLY A C 1
ATOM 815 O O . GLY A 1 109 ? -2.030 -11.080 -12.987 1.00 91.94 109 GLY A O 1
ATOM 816 N N . ASP A 1 110 ? 0.044 -11.817 -13.469 1.00 92.12 110 ASP A N 1
ATOM 817 C CA . ASP A 1 110 ? 0.260 -12.663 -12.289 1.00 92.12 110 ASP A CA 1
ATOM 818 C C . ASP A 1 110 ? 0.892 -11.919 -11.096 1.00 92.12 110 ASP A C 1
ATOM 820 O O . ASP A 1 110 ? 1.049 -12.501 -10.017 1.00 92.12 110 ASP A O 1
ATOM 824 N N . LYS A 1 111 ? 1.210 -10.633 -11.278 1.00 94.38 111 LYS A N 1
ATOM 825 C CA . LYS A 1 111 ? 1.873 -9.782 -10.290 1.00 94.38 111 LYS A CA 1
ATOM 826 C C . LYS A 1 111 ? 0.895 -8.839 -9.607 1.00 94.38 111 LYS A C 1
ATOM 828 O O . LYS A 1 111 ? -0.043 -8.315 -10.216 1.00 94.38 111 LYS A O 1
ATOM 833 N N . LEU A 1 112 ? 1.186 -8.568 -8.346 1.00 94.00 112 LEU A N 1
ATOM 834 C CA . LEU A 1 112 ? 0.589 -7.503 -7.564 1.00 94.00 112 LEU A CA 1
ATOM 835 C C . LEU A 1 112 ? 1.696 -6.596 -7.031 1.00 94.00 112 LEU A C 1
ATOM 837 O O . LEU A 1 112 ? 2.781 -7.064 -6.682 1.00 94.00 112 LEU A O 1
ATOM 841 N N . PHE A 1 113 ? 1.413 -5.301 -6.973 1.00 95.50 113 PHE A N 1
ATOM 842 C CA . PHE A 1 113 ? 2.345 -4.287 -6.501 1.00 95.50 113 PHE A CA 1
ATOM 843 C C . PHE A 1 113 ? 1.688 -3.499 -5.390 1.00 95.50 113 PHE A C 1
ATOM 845 O O . PHE A 1 113 ? 0.520 -3.132 -5.518 1.00 95.50 113 PHE A O 1
ATOM 852 N N . TYR A 1 114 ? 2.428 -3.209 -4.327 1.00 94.19 114 TYR A N 1
ATOM 853 C CA . TYR A 1 114 ? 1.920 -2.358 -3.265 1.00 94.19 114 TYR A CA 1
ATOM 854 C C . TYR A 1 114 ? 2.977 -1.459 -2.641 1.00 94.19 114 TYR A C 1
ATOM 856 O O . TYR A 1 114 ? 4.171 -1.777 -2.619 1.00 94.19 114 TYR A O 1
ATOM 864 N N . THR A 1 115 ? 2.514 -0.316 -2.140 1.00 94.00 115 THR A N 1
ATOM 865 C CA . THR A 1 115 ? 3.338 0.652 -1.415 1.00 94.00 115 THR A CA 1
ATOM 866 C C . THR A 1 115 ? 3.485 0.258 0.050 1.00 94.00 115 THR A C 1
ATOM 868 O O . THR A 1 115 ? 2.562 -0.259 0.676 1.00 94.00 115 THR A O 1
ATOM 871 N N . ASN A 1 116 ? 4.669 0.512 0.599 1.00 91.44 116 ASN A N 1
ATOM 872 C CA . ASN A 1 116 ? 4.973 0.390 2.017 1.00 91.44 116 ASN A CA 1
ATOM 873 C C . ASN A 1 116 ? 5.364 1.775 2.524 1.00 91.44 116 ASN A C 1
ATOM 875 O O . ASN A 1 116 ? 6.520 2.187 2.419 1.00 91.44 116 ASN A O 1
ATOM 879 N N . TYR A 1 117 ? 4.375 2.514 3.023 1.00 87.56 117 TYR A N 1
ATOM 880 C CA . TYR A 1 117 ? 4.537 3.898 3.461 1.00 87.56 117 TYR A CA 1
ATOM 881 C C . TYR A 1 117 ? 5.590 4.069 4.567 1.00 87.56 117 TYR A C 1
ATOM 883 O O . TYR A 1 117 ? 6.335 5.042 4.572 1.00 87.56 117 TYR A O 1
ATOM 891 N N . THR A 1 118 ? 5.635 3.136 5.517 1.00 83.25 118 THR A N 1
ATOM 892 C CA . THR A 1 118 ? 6.477 3.202 6.727 1.00 83.25 118 THR A CA 1
ATOM 893 C C . THR A 1 118 ? 7.941 2.862 6.489 1.00 83.25 118 THR A C 1
ATOM 895 O O . THR A 1 118 ? 8.808 3.313 7.228 1.00 83.25 118 THR A O 1
ATOM 898 N N . ASP A 1 119 ? 8.200 2.053 5.476 1.00 89.19 119 ASP A N 1
ATOM 899 C CA . ASP A 1 119 ? 9.490 1.447 5.178 1.00 89.19 119 ASP A CA 1
ATOM 900 C C . ASP A 1 119 ? 9.965 1.842 3.772 1.00 89.19 119 ASP A C 1
ATOM 902 O O . ASP A 1 119 ? 10.733 1.113 3.146 1.00 89.19 119 ASP A O 1
ATOM 906 N N . ASP A 1 120 ? 9.481 2.998 3.295 1.00 94.25 120 ASP A N 1
ATOM 907 C CA . ASP A 1 120 ? 9.914 3.728 2.097 1.00 94.25 120 ASP A CA 1
ATOM 908 C C . ASP A 1 120 ? 10.180 2.820 0.887 1.00 94.25 120 ASP A C 1
ATOM 910 O O . ASP A 1 120 ? 11.219 2.896 0.230 1.00 94.25 120 ASP A O 1
ATOM 914 N N . SER A 1 121 ? 9.250 1.904 0.607 1.00 95.25 121 SER A N 1
ATOM 915 C CA . SER A 1 121 ? 9.482 0.869 -0.401 1.00 95.25 121 SER A CA 1
ATOM 916 C C . SER A 1 121 ? 8.241 0.446 -1.168 1.00 95.25 121 SER A C 1
ATOM 918 O O . SER A 1 121 ? 7.103 0.647 -0.747 1.00 95.25 121 SER A O 1
ATOM 920 N N . VAL A 1 122 ? 8.470 -0.193 -2.311 1.00 96.94 122 VAL A N 1
ATOM 921 C CA . VAL A 1 122 ? 7.435 -0.775 -3.171 1.00 96.94 122 VAL A CA 1
ATOM 922 C C . VAL A 1 122 ? 7.730 -2.257 -3.308 1.00 96.94 122 VAL A C 1
ATOM 924 O O . VAL A 1 122 ? 8.867 -2.643 -3.572 1.00 96.94 122 VAL A O 1
ATOM 927 N N . THR A 1 123 ? 6.728 -3.100 -3.093 1.00 95.94 123 THR A N 1
ATOM 928 C CA . THR A 1 123 ? 6.880 -4.555 -3.197 1.00 95.94 123 THR A CA 1
ATOM 929 C C . THR A 1 123 ? 6.074 -5.085 -4.363 1.00 95.94 123 THR A C 1
ATOM 931 O O . THR A 1 123 ? 4.913 -4.725 -4.529 1.00 95.94 123 THR A O 1
ATOM 934 N N . CYS A 1 124 ? 6.696 -5.965 -5.138 1.00 97.00 124 CYS A N 1
ATOM 935 C CA . CYS A 1 124 ? 6.049 -6.806 -6.126 1.00 97.00 124 CYS A CA 1
ATOM 936 C C . CYS A 1 124 ? 6.014 -8.239 -5.605 1.00 97.00 124 CYS A C 1
ATOM 938 O O . CYS A 1 124 ? 7.048 -8.783 -5.202 1.00 97.00 124 CYS A O 1
ATOM 940 N N . CYS A 1 125 ? 4.850 -8.872 -5.632 1.00 95.19 125 CYS A N 1
ATOM 941 C CA . CYS A 1 125 ? 4.706 -10.286 -5.316 1.00 95.19 125 CYS A CA 1
ATOM 942 C C . CYS A 1 125 ? 3.671 -10.954 -6.227 1.00 95.19 125 CYS A C 1
ATOM 944 O O . CYS A 1 125 ? 3.023 -10.303 -7.047 1.00 95.19 125 CYS A O 1
ATOM 946 N N . ASN A 1 126 ? 3.549 -12.273 -6.129 1.00 93.44 126 ASN A N 1
ATOM 947 C CA . ASN A 1 126 ? 2.463 -13.008 -6.774 1.00 93.44 126 ASN A CA 1
ATOM 948 C C . ASN A 1 126 ? 1.231 -13.105 -5.850 1.00 93.44 126 ASN A C 1
ATOM 950 O O . ASN A 1 126 ? 1.282 -12.755 -4.671 1.00 93.44 126 ASN A O 1
ATOM 954 N N . TYR A 1 127 ? 0.124 -13.662 -6.350 1.00 90.44 127 TYR A N 1
ATOM 955 C CA . TYR A 1 127 ? -1.113 -13.846 -5.567 1.00 90.44 127 TYR A CA 1
ATOM 956 C C . TYR A 1 127 ? -1.039 -14.899 -4.447 1.00 90.44 127 TYR A C 1
ATOM 958 O O . TYR A 1 127 ? -2.036 -15.123 -3.764 1.00 90.44 127 TYR A O 1
ATOM 966 N N . HIS A 1 128 ? 0.116 -15.535 -4.248 1.00 90.44 128 HIS A N 1
ATOM 967 C CA . HIS A 1 128 ? 0.404 -16.386 -3.090 1.00 90.44 128 HIS A CA 1
ATOM 968 C C . HIS A 1 128 ? 1.235 -15.652 -2.024 1.00 90.44 128 HIS A C 1
ATOM 970 O O . HIS A 1 128 ? 1.612 -16.256 -1.025 1.00 90.44 128 HIS A O 1
ATOM 976 N N . GLY A 1 129 ? 1.540 -14.366 -2.239 1.00 89.88 129 GLY A N 1
ATOM 977 C CA . GLY A 1 129 ? 2.357 -13.555 -1.339 1.00 89.88 129 GLY A CA 1
ATOM 978 C C . GLY A 1 129 ? 3.867 -13.735 -1.525 1.00 89.88 129 GLY A C 1
ATOM 979 O O . GLY A 1 129 ? 4.639 -13.142 -0.774 1.00 89.88 129 GLY A O 1
ATOM 980 N N . ASN A 1 130 ? 4.320 -14.501 -2.525 1.00 93.50 130 ASN A N 1
ATOM 981 C CA . ASN A 1 130 ? 5.750 -14.697 -2.770 1.00 93.50 130 ASN A CA 1
ATOM 982 C C . ASN A 1 130 ? 6.341 -13.433 -3.394 1.00 93.50 130 ASN A C 1
ATOM 984 O O . ASN A 1 130 ? 5.964 -13.058 -4.509 1.00 93.50 130 ASN A O 1
ATOM 988 N N . ILE A 1 131 ? 7.269 -12.792 -2.684 1.00 95.00 131 ILE A N 1
ATOM 989 C CA . ILE A 1 131 ? 7.946 -11.579 -3.146 1.00 95.00 131 ILE A CA 1
ATOM 990 C C . ILE A 1 131 ? 8.789 -11.902 -4.382 1.00 95.00 131 ILE A C 1
ATOM 992 O O . ILE A 1 131 ? 9.626 -12.801 -4.356 1.00 95.00 131 ILE A O 1
ATOM 996 N N . LEU A 1 132 ? 8.561 -11.145 -5.454 1.00 97.00 132 LEU A N 1
ATOM 997 C CA . LEU A 1 132 ? 9.315 -11.222 -6.703 1.00 97.00 132 LEU A CA 1
ATOM 998 C C . LEU A 1 132 ? 10.451 -10.197 -6.711 1.00 97.00 132 LEU A C 1
ATOM 1000 O O . LEU A 1 132 ? 11.566 -10.515 -7.110 1.00 97.00 132 LEU A O 1
ATOM 1004 N N . TRP A 1 133 ? 10.175 -8.976 -6.244 1.00 97.75 133 TRP A N 1
ATOM 1005 C CA . TRP A 1 133 ? 11.182 -7.940 -6.025 1.00 97.75 133 TRP A CA 1
ATOM 1006 C C . TRP A 1 133 ? 10.682 -6.874 -5.044 1.00 97.75 133 TRP A C 1
ATOM 1008 O O . TRP A 1 133 ? 9.478 -6.709 -4.828 1.00 97.75 133 TRP A O 1
ATOM 1018 N N . LYS A 1 134 ? 11.623 -6.126 -4.461 1.00 97.12 134 LYS A N 1
ATOM 1019 C CA . LYS A 1 134 ? 11.355 -4.972 -3.597 1.00 97.12 134 LYS A CA 1
ATOM 1020 C C . LYS A 1 134 ? 12.232 -3.798 -4.036 1.00 97.12 134 LYS A C 1
ATOM 1022 O O . LYS A 1 134 ? 13.442 -3.957 -4.163 1.00 97.12 134 LYS A O 1
ATOM 1027 N N . PHE A 1 135 ? 11.623 -2.640 -4.260 1.00 97.62 135 PHE A N 1
ATOM 1028 C CA . PHE A 1 135 ? 12.319 -1.390 -4.558 1.00 97.62 135 PHE A CA 1
ATOM 1029 C C . PHE A 1 135 ? 12.427 -0.556 -3.275 1.00 97.62 135 PHE A C 1
ATOM 1031 O O . PHE A 1 135 ? 11.399 -0.239 -2.676 1.00 97.62 135 PHE A O 1
ATOM 1038 N N . CYS A 1 136 ? 13.654 -0.226 -2.856 1.00 96.06 136 CYS A N 1
ATOM 1039 C CA . CYS A 1 136 ? 13.965 0.434 -1.577 1.00 96.06 136 CYS A CA 1
ATOM 1040 C C . CYS A 1 136 ? 15.044 1.525 -1.726 1.00 96.06 136 CYS A C 1
ATOM 1042 O O . CYS A 1 136 ? 15.983 1.577 -0.931 1.00 96.06 136 CYS A O 1
ATOM 1044 N N . ASP A 1 137 ? 14.965 2.362 -2.760 1.00 96.19 137 ASP A N 1
ATOM 1045 C CA . ASP A 1 137 ? 15.898 3.483 -2.910 1.00 96.19 137 ASP A CA 1
ATOM 1046 C C . ASP A 1 137 ? 15.326 4.760 -2.281 1.00 96.19 137 ASP A C 1
ATOM 1048 O O . ASP A 1 137 ? 14.566 5.506 -2.903 1.00 96.19 137 ASP A O 1
ATOM 1052 N N . THR A 1 138 ? 15.714 5.026 -1.032 1.00 95.25 138 THR A N 1
ATOM 1053 C CA . THR A 1 138 ? 15.243 6.196 -0.274 1.00 95.25 138 THR A CA 1
ATOM 1054 C C . THR A 1 138 ? 15.821 7.520 -0.773 1.00 95.25 138 THR A C 1
ATOM 1056 O O . THR A 1 138 ? 15.324 8.578 -0.386 1.00 95.25 138 THR A O 1
ATOM 1059 N N . SER A 1 139 ? 16.847 7.499 -1.631 1.00 95.06 139 SER A N 1
ATOM 1060 C CA . SER A 1 139 ? 17.320 8.712 -2.309 1.00 95.06 139 SER A CA 1
ATOM 1061 C C . SER A 1 139 ? 16.373 9.144 -3.434 1.00 95.06 139 SER A C 1
ATOM 1063 O O . SER A 1 139 ? 16.348 10.317 -3.799 1.00 95.06 139 SER A O 1
ATOM 1065 N N . VAL A 1 140 ? 15.554 8.211 -3.932 1.00 96.06 140 VAL A N 1
ATOM 1066 C CA . VAL A 1 140 ? 14.638 8.401 -5.063 1.00 96.06 140 VAL A CA 1
ATOM 1067 C C . VAL A 1 140 ? 13.176 8.471 -4.617 1.00 96.06 140 VAL A C 1
ATOM 1069 O O . VAL A 1 140 ? 12.407 9.248 -5.182 1.00 96.06 140 VAL A O 1
ATOM 1072 N N . LEU A 1 141 ? 12.772 7.681 -3.618 1.00 96.00 141 LEU A N 1
ATOM 1073 C CA . LEU A 1 141 ? 11.373 7.536 -3.213 1.00 96.00 141 LEU A CA 1
ATOM 1074 C C . LEU A 1 141 ? 11.230 7.491 -1.687 1.00 96.00 141 LEU A C 1
ATOM 1076 O O . LEU A 1 141 ? 11.754 6.586 -1.042 1.00 96.00 141 LEU A O 1
ATOM 1080 N N . LYS A 1 142 ? 10.465 8.429 -1.112 1.00 95.56 142 LYS A N 1
ATOM 1081 C CA . LYS A 1 142 ? 10.108 8.421 0.320 1.00 95.56 142 LYS A CA 1
ATOM 1082 C C . LYS A 1 142 ? 8.615 8.596 0.551 1.00 95.56 142 LYS A C 1
ATOM 1084 O O . LYS A 1 142 ? 7.963 9.419 -0.100 1.00 95.56 142 LYS A O 1
ATOM 1089 N N . SER A 1 143 ? 8.103 7.863 1.535 1.00 92.62 143 SER A N 1
ATOM 1090 C CA . SER A 1 143 ? 6.693 7.771 1.912 1.00 92.62 143 SER A CA 1
ATOM 1091 C C . SER A 1 143 ? 5.799 7.520 0.695 1.00 92.62 143 SER A C 1
ATOM 1093 O O . SER A 1 143 ? 4.985 8.382 0.341 1.00 92.62 143 SER A O 1
ATOM 1095 N N . PRO A 1 144 ? 5.978 6.374 0.008 1.00 94.38 144 PRO A N 1
ATOM 1096 C CA . PRO A 1 144 ? 5.194 6.058 -1.172 1.00 94.38 144 PRO A CA 1
ATOM 1097 C C . PRO A 1 144 ? 3.709 5.991 -0.809 1.00 94.38 144 PRO A C 1
ATOM 1099 O O . PRO A 1 144 ? 3.330 5.385 0.195 1.00 94.38 144 PRO A O 1
ATOM 1102 N N . PHE A 1 145 ? 2.876 6.639 -1.620 1.00 89.88 145 PHE A N 1
ATOM 1103 C CA . PHE A 1 145 ? 1.443 6.765 -1.360 1.00 89.88 145 PHE A CA 1
ATOM 1104 C C . PHE A 1 145 ? 0.653 6.120 -2.500 1.00 89.88 145 PHE A C 1
ATOM 1106 O O . PHE A 1 145 ? 0.400 4.922 -2.442 1.00 89.88 145 PHE A O 1
ATOM 1113 N N . GLY A 1 146 ? 0.334 6.860 -3.564 1.00 92.06 146 GLY A N 1
ATOM 1114 C CA . GLY A 1 146 ? -0.387 6.329 -4.723 1.00 92.06 146 GLY A CA 1
ATOM 1115 C C . GLY A 1 146 ? 0.473 5.422 -5.607 1.00 92.06 146 GLY A C 1
ATOM 1116 O O . GLY A 1 146 ? 1.669 5.668 -5.774 1.00 92.06 146 GLY A O 1
ATOM 1117 N N . ILE A 1 147 ? -0.157 4.404 -6.198 1.00 96.56 147 ILE A N 1
ATOM 1118 C CA . ILE A 1 147 ? 0.461 3.468 -7.143 1.00 96.56 147 ILE A CA 1
ATOM 1119 C C . ILE A 1 147 ? -0.472 3.199 -8.325 1.00 96.56 147 ILE A C 1
ATOM 1121 O O . ILE A 1 147 ? -1.681 3.061 -8.149 1.00 96.56 147 ILE A O 1
ATOM 1125 N N . SER A 1 148 ? 0.090 3.110 -9.525 1.00 97.12 148 SER A N 1
ATOM 1126 C CA . SER A 1 148 ? -0.605 2.669 -10.735 1.00 97.12 148 SER A CA 1
ATOM 1127 C C . SER A 1 148 ? 0.350 1.884 -11.632 1.00 97.12 148 SER A C 1
ATOM 1129 O O . SER A 1 148 ? 1.560 1.885 -11.407 1.00 97.12 148 SER A O 1
ATOM 1131 N N . VAL A 1 149 ? -0.183 1.197 -12.634 1.00 97.00 149 VAL A N 1
ATOM 1132 C CA . VAL A 1 149 ? 0.595 0.418 -13.600 1.00 97.00 149 VAL A CA 1
ATOM 1133 C C . VAL A 1 149 ? 0.095 0.709 -15.013 1.00 97.00 149 VAL A C 1
ATOM 1135 O O . VAL A 1 149 ? -1.110 0.871 -15.211 1.00 97.00 149 VAL A O 1
ATOM 1138 N N . ASP A 1 150 ? 1.006 0.824 -15.979 1.00 96.56 150 ASP A N 1
ATOM 1139 C CA . ASP A 1 150 ? 0.645 0.968 -17.396 1.00 96.56 150 ASP A CA 1
ATOM 1140 C C . ASP A 1 150 ? 0.454 -0.391 -18.097 1.00 96.56 150 ASP A C 1
ATOM 1142 O O . ASP A 1 150 ? 0.535 -1.459 -17.484 1.00 96.56 150 ASP A O 1
ATOM 1146 N N . HIS A 1 151 ? 0.180 -0.356 -19.404 1.00 95.19 151 HIS A N 1
ATOM 1147 C CA . HIS A 1 151 ? -0.036 -1.559 -20.210 1.00 95.19 151 HIS A CA 1
ATOM 1148 C C . HIS A 1 151 ? 1.229 -2.405 -20.425 1.00 95.19 151 HIS A C 1
ATOM 1150 O O . HIS A 1 151 ? 1.111 -3.577 -20.776 1.00 95.19 151 HIS A O 1
ATOM 1156 N N . ASP A 1 152 ? 2.417 -1.834 -20.213 1.00 96.50 152 ASP A N 1
ATOM 1157 C CA . ASP A 1 152 ? 3.706 -2.524 -20.327 1.00 96.50 152 ASP A CA 1
ATOM 1158 C C . ASP A 1 152 ? 4.176 -3.085 -18.974 1.00 96.50 152 ASP A C 1
ATOM 1160 O O . ASP A 1 152 ? 5.211 -3.750 -18.887 1.00 96.50 152 ASP A O 1
ATOM 1164 N N . GLY A 1 153 ? 3.411 -2.841 -17.906 1.00 96.25 153 GLY A N 1
ATOM 1165 C CA . GLY A 1 153 ? 3.724 -3.273 -16.551 1.00 96.25 153 GLY A CA 1
ATOM 1166 C C . GLY A 1 153 ? 4.665 -2.327 -15.800 1.00 96.25 153 GLY A C 1
ATOM 1167 O O . GLY A 1 153 ? 5.176 -2.717 -14.746 1.00 96.25 153 GLY A O 1
ATOM 1168 N N . ASN A 1 154 ? 4.942 -1.123 -16.316 1.00 98.19 154 ASN A N 1
ATOM 1169 C CA . ASN A 1 154 ? 5.722 -0.131 -15.580 1.00 98.19 154 ASN A CA 1
ATOM 1170 C C . ASN A 1 154 ? 4.880 0.427 -14.438 1.00 98.19 154 ASN A C 1
ATOM 1172 O O . ASN A 1 154 ? 3.715 0.785 -14.612 1.00 98.19 154 ASN A O 1
ATOM 1176 N N . VAL A 1 155 ? 5.493 0.526 -13.265 1.00 98.25 155 VAL A N 1
ATOM 1177 C CA . VAL A 1 155 ? 4.820 0.902 -12.026 1.00 98.25 155 VAL A CA 1
ATOM 1178 C C . VAL A 1 155 ? 5.102 2.368 -11.726 1.00 98.25 155 VAL A C 1
ATOM 1180 O O . VAL A 1 155 ? 6.255 2.767 -11.588 1.00 98.25 155 VAL A O 1
ATOM 1183 N N . PHE A 1 156 ? 4.050 3.167 -11.605 1.00 98.38 156 PHE A N 1
ATOM 1184 C CA . PHE A 1 156 ? 4.103 4.593 -11.300 1.00 98.38 156 PHE A CA 1
ATOM 1185 C C . PHE A 1 156 ? 3.772 4.788 -9.831 1.00 98.38 156 PHE A C 1
ATOM 1187 O O . PHE A 1 156 ? 2.698 4.384 -9.385 1.00 98.38 156 PHE A O 1
ATOM 1194 N N . VAL A 1 157 ? 4.681 5.404 -9.081 1.00 98.06 157 VAL A N 1
ATOM 1195 C CA . VAL A 1 157 ? 4.559 5.544 -7.628 1.00 98.06 157 VAL A CA 1
ATOM 1196 C C . VAL A 1 157 ? 4.765 6.991 -7.226 1.00 98.06 157 VAL A C 1
ATOM 1198 O O . VAL A 1 157 ? 5.753 7.614 -7.606 1.00 98.06 157 VAL A O 1
ATOM 1201 N N . VAL A 1 158 ? 3.839 7.524 -6.436 1.00 96.94 158 VAL A N 1
ATOM 1202 C CA . VAL A 1 158 ? 3.940 8.879 -5.885 1.00 96.94 158 VAL A CA 1
ATOM 1203 C C . VAL A 1 158 ? 4.810 8.850 -4.634 1.00 96.94 158 VAL A C 1
ATOM 1205 O O . VAL A 1 158 ? 4.470 8.165 -3.665 1.00 96.94 158 VAL A O 1
ATOM 1208 N N . GLY A 1 159 ? 5.890 9.629 -4.630 1.00 95.88 159 GLY A N 1
ATOM 1209 C CA . GLY A 1 159 ? 6.729 9.865 -3.460 1.00 95.88 159 GLY A CA 1
ATOM 1210 C C . GLY A 1 159 ? 6.267 11.093 -2.686 1.00 95.88 159 GLY A C 1
ATOM 1211 O O . GLY A 1 159 ? 6.524 12.224 -3.094 1.00 95.88 159 GLY A O 1
ATOM 1212 N N . ARG A 1 160 ? 5.585 10.901 -1.551 1.00 93.44 160 ARG A N 1
ATOM 1213 C CA . ARG A 1 160 ? 4.983 12.015 -0.796 1.00 93.44 160 ARG A CA 1
ATOM 1214 C C . ARG A 1 160 ? 6.023 12.975 -0.218 1.00 93.44 160 ARG A C 1
ATOM 1216 O O . ARG A 1 160 ? 5.769 14.174 -0.179 1.00 93.44 160 ARG A O 1
ATOM 1223 N N . LEU A 1 161 ? 7.156 12.452 0.253 1.00 93.88 161 LEU A N 1
ATOM 1224 C CA . LEU A 1 161 ? 8.223 13.265 0.853 1.00 93.88 161 LEU A CA 1
ATOM 1225 C C . LEU A 1 161 ? 9.339 13.621 -0.132 1.00 93.88 161 LEU A C 1
ATOM 1227 O O . LEU A 1 161 ? 10.087 14.560 0.115 1.00 93.88 161 LEU A O 1
ATOM 1231 N N . THR A 1 162 ? 9.464 12.882 -1.232 1.00 95.00 162 THR A N 1
ATOM 1232 C CA . THR A 1 162 ? 10.372 13.226 -2.336 1.00 95.00 162 THR A CA 1
ATOM 1233 C C . THR A 1 162 ? 9.733 14.171 -3.352 1.00 95.00 162 THR A C 1
ATOM 1235 O O . THR A 1 162 ? 10.441 14.693 -4.200 1.00 95.00 162 THR A O 1
ATOM 1238 N N . HIS A 1 163 ? 8.424 14.431 -3.240 1.00 95.38 163 HIS A N 1
ATOM 1239 C CA . HIS A 1 163 ? 7.660 15.350 -4.092 1.00 95.38 163 HIS A CA 1
ATOM 1240 C C . HIS A 1 163 ? 7.718 15.027 -5.592 1.00 95.38 163 HIS A C 1
ATOM 1242 O O . HIS A 1 163 ? 7.582 15.919 -6.422 1.00 95.38 163 HIS A O 1
ATOM 1248 N N . ASN A 1 164 ? 7.871 13.748 -5.927 1.00 96.19 164 ASN A N 1
ATOM 1249 C CA . ASN A 1 164 ? 8.071 13.272 -7.290 1.00 96.19 164 ASN A CA 1
ATOM 1250 C C . ASN A 1 164 ? 7.131 12.107 -7.631 1.00 96.19 164 ASN A C 1
ATOM 1252 O O . ASN A 1 164 ? 6.434 11.546 -6.772 1.00 96.19 164 ASN A O 1
ATOM 1256 N N . VAL A 1 165 ? 7.148 11.708 -8.902 1.00 97.94 165 VAL A N 1
ATOM 1257 C CA . VAL A 1 165 ? 6.608 10.420 -9.352 1.00 97.94 165 VAL A CA 1
ATOM 1258 C C . VAL A 1 165 ? 7.747 9.556 -9.867 1.00 97.94 165 VAL A C 1
ATOM 1260 O O . VAL A 1 165 ? 8.515 9.966 -10.727 1.00 97.94 165 VAL A O 1
ATOM 1263 N N . VAL A 1 166 ? 7.850 8.328 -9.376 1.00 98.19 166 VAL A N 1
ATOM 1264 C CA . VAL A 1 166 ? 8.881 7.377 -9.797 1.00 98.19 166 VAL A CA 1
ATOM 1265 C C . VAL A 1 166 ? 8.245 6.321 -10.686 1.00 98.19 166 VAL A C 1
ATOM 1267 O O . VAL A 1 166 ? 7.247 5.708 -10.313 1.00 98.19 166 VAL A O 1
ATOM 1270 N N . VAL A 1 167 ? 8.833 6.101 -11.859 1.00 98.38 167 VAL A N 1
ATOM 1271 C CA . VAL A 1 167 ? 8.488 4.987 -12.746 1.00 98.38 167 VAL A CA 1
ATOM 1272 C C . VAL A 1 167 ? 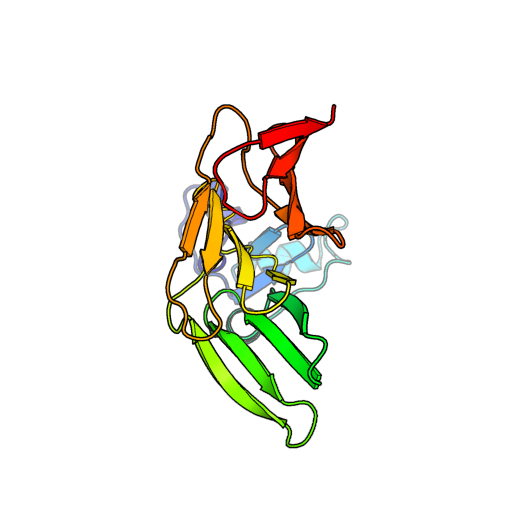9.491 3.873 -12.510 1.00 98.38 167 VAL A C 1
ATOM 1274 O O . VAL A 1 167 ? 10.689 4.095 -12.684 1.00 98.38 167 VAL A O 1
ATOM 1277 N N . ILE A 1 168 ? 9.013 2.695 -12.132 1.00 98.56 168 ILE A N 1
ATOM 1278 C CA . ILE A 1 168 ? 9.808 1.496 -11.863 1.00 98.56 168 ILE A CA 1
ATOM 1279 C C . ILE A 1 168 ? 9.498 0.468 -12.954 1.00 98.56 168 ILE A C 1
ATOM 1281 O O . ILE A 1 168 ? 8.334 0.247 -13.291 1.00 98.56 168 ILE A O 1
ATOM 1285 N N . SER A 1 169 ? 10.528 -0.155 -13.524 1.00 97.81 169 SER A N 1
ATOM 1286 C CA . SER A 1 169 ? 10.353 -1.185 -14.551 1.00 97.81 169 SER A CA 1
ATOM 1287 C C . SER A 1 169 ? 9.653 -2.442 -14.001 1.00 97.81 169 SER A C 1
ATOM 1289 O O . SER A 1 169 ? 9.730 -2.717 -12.801 1.00 97.81 169 SER A O 1
ATOM 1291 N N . PRO A 1 170 ? 9.014 -3.271 -14.852 1.00 96.25 170 PRO A N 1
ATOM 1292 C CA . PRO A 1 170 ? 8.246 -4.445 -14.404 1.00 96.25 170 PRO A CA 1
ATOM 1293 C C . PRO A 1 170 ? 9.069 -5.509 -13.643 1.00 96.25 170 PRO A C 1
ATOM 1295 O O . PRO A 1 170 ? 8.518 -6.387 -12.963 1.00 96.25 170 PRO A O 1
ATOM 1298 N N . ASP A 1 171 ? 10.393 -5.472 -13.805 1.00 96.31 171 ASP A N 1
ATOM 1299 C CA . ASP A 1 171 ? 11.394 -6.327 -13.158 1.00 96.31 171 ASP A CA 1
ATOM 1300 C C . ASP A 1 171 ? 12.033 -5.689 -11.905 1.00 96.31 171 ASP A C 1
ATOM 1302 O O . ASP A 1 171 ? 12.844 -6.332 -11.239 1.00 96.31 171 ASP A O 1
ATOM 1306 N N . GLY A 1 172 ? 11.678 -4.440 -11.584 1.00 96.19 172 GLY A N 1
ATOM 1307 C CA . GLY A 1 172 ? 12.196 -3.692 -10.439 1.00 96.19 172 GLY A CA 1
ATOM 1308 C C .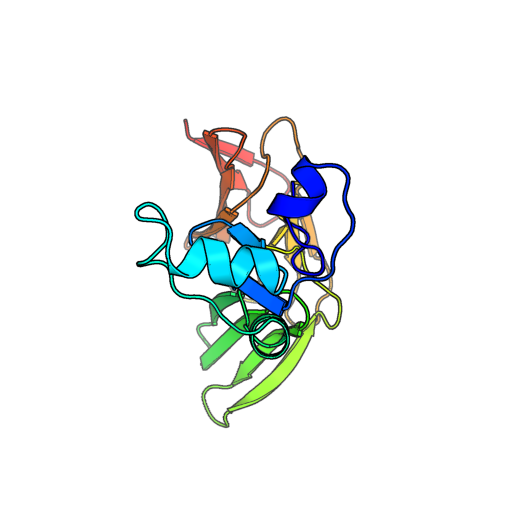 GLY A 1 172 ? 13.643 -3.204 -10.578 1.00 96.19 172 GLY A C 1
ATOM 1309 O O . GLY A 1 172 ? 14.165 -2.626 -9.629 1.00 96.19 172 GLY A O 1
ATOM 1310 N N . GLN A 1 173 ? 14.305 -3.430 -11.719 1.00 95.19 173 GLN A N 1
ATOM 1311 C CA . GLN A 1 173 ? 15.748 -3.185 -11.877 1.00 95.19 173 GLN A CA 1
ATOM 1312 C C . GLN A 1 173 ? 16.099 -1.752 -12.277 1.00 95.19 173 GLN A C 1
ATOM 1314 O O . GLN A 1 173 ? 17.226 -1.303 -12.077 1.00 95.19 173 GLN A O 1
ATOM 1319 N N . ARG A 1 174 ? 15.164 -1.032 -12.897 1.00 97.06 174 ARG A N 1
ATOM 1320 C CA . ARG A 1 174 ? 15.376 0.324 -13.402 1.00 97.06 174 ARG A CA 1
ATOM 1321 C C . ARG A 1 174 ? 14.302 1.244 -12.860 1.00 97.06 174 ARG A C 1
ATOM 1323 O O . ARG A 1 174 ? 13.144 0.854 -12.722 1.00 97.06 174 ARG A O 1
ATOM 1330 N N . CYS A 1 175 ? 14.684 2.490 -12.612 1.00 97.25 175 CYS A N 1
ATOM 1331 C CA . CYS A 1 175 ? 13.734 3.536 -12.291 1.00 97.25 175 CYS A CA 1
ATOM 1332 C C . CYS A 1 175 ? 14.090 4.854 -12.980 1.00 97.25 175 CYS A C 1
ATOM 1334 O O . CYS A 1 175 ? 15.224 5.062 -13.417 1.00 97.25 175 CYS A O 1
ATOM 1336 N N . ARG A 1 176 ? 13.104 5.743 -13.081 1.00 96.94 176 ARG A N 1
ATOM 1337 C CA . ARG A 1 176 ? 13.298 7.150 -13.445 1.00 96.94 176 ARG A CA 1
ATOM 1338 C C . ARG A 1 176 ? 12.319 8.030 -12.682 1.00 96.94 176 ARG A C 1
ATOM 1340 O O . ARG A 1 176 ? 11.200 7.606 -12.405 1.00 96.94 176 ARG A O 1
ATOM 1347 N N . GLN A 1 177 ? 12.738 9.251 -12.380 1.00 96.88 177 GLN A N 1
ATOM 1348 C CA . GLN A 1 177 ? 11.904 10.248 -11.716 1.00 96.88 177 GLN A CA 1
ATOM 1349 C C . GLN A 1 177 ? 11.205 11.121 -12.760 1.00 96.88 177 GLN A C 1
ATOM 1351 O O . GLN A 1 177 ? 11.795 11.483 -13.780 1.00 96.88 177 GLN A O 1
ATOM 1356 N N . LEU A 1 178 ? 9.943 11.430 -12.506 1.00 88.94 178 LEU A N 1
ATOM 1357 C CA . LEU A 1 178 ? 9.148 12.417 -13.209 1.00 88.94 178 LEU A CA 1
ATOM 1358 C C . LEU A 1 178 ? 8.950 13.568 -12.222 1.00 88.94 178 LEU A C 1
ATOM 1360 O O . LEU A 1 178 ? 8.276 13.360 -11.214 1.00 88.94 178 LEU A O 1
ATOM 1364 N N . PHE A 1 179 ? 9.544 14.715 -12.580 1.00 86.69 179 PHE A N 1
ATOM 1365 C CA . PHE A 1 179 ? 9.554 16.015 -11.890 1.00 86.69 179 PHE A CA 1
ATOM 1366 C C . PHE A 1 179 ? 10.054 16.050 -10.437 1.00 86.69 179 PHE A C 1
ATOM 1368 O O . PHE A 1 179 ? 9.981 15.031 -9.720 1.00 86.69 179 PHE A O 1
#

Organism: Mytilus edulis (NCBI:txid6550)

pLDDT: mean 89.28, std 10.36, range [37.47, 98.56]

Foldseek 3Di:
DQEDQQFFPVVVVVVHTDGFQKDFVVVNGGHHPVRVVVQCPDPVRVPTDIDTVVVVVVDFPWEWEDDPVQWIWIQGQQQGIWIAHNVPRDIDHQGRHGAANAKYWYDDDQWIKIDRQVQQKIFIDGSNNHTQDMARDPVQAHRWHDWDADPQGWIWIQRPVNRWIKTAHNNRPDIDTDD

Secondary structure (DSSP, 8-state):
----TTB-HHHHHTT---B-SEEETTTTEEE-HHHHHHHHHSTTTTT--EEEHHHHTT---EEEEEETTTEEEEEETTTEEEEEETTT--EEEEE-SPPPSS--EEEETTEEEEEETTTTEEEEEETT--EEEEE--TTT--SEEEEEE-TT-PEEEEETTTTEEEEE-TTSS-EEEE-

Sequence (179 aa):
MASNWSLCGVCENLQITKSSVVWCSECGEGLCGDCKEHHSISKGTTSHETVAIDEYKNVTDGSLANRANGCLIFCAREKGMKKISLSDESITNVINNKLSTLAYVTTFGDKLFYTNYTDDSVTCCNYHGNILWKFCDTSVLKSPFGISVDHDGNVFVVGRLTHNVVVISPDGQRCRQLF